Protein AF-S6U0G6-F1 (afdb_monomer_lite)

Radius of gyration: 17.61 Å; chains: 1; bounding box: 37×37×43 Å

InterPro domains:
  IPR006311 Twin-arginine translocation pathway, signal sequence [PS51318] (1-58)
  IPR057802 YqhI domain [PF23678] (1-35)

Secondary structure (DSSP, 8-state):
-PPP-GGGS-HHHHHHHHHHHTTSS-HHHHHHHHGGG--TT--HHHHHHHHS--GGGG--S-TT-TT--------

Sequence (75 aa):
MERLTAKDFAPELLELYDYYAHGKINRREFLDRAALFSLGGLTAGALLASLSPDYALATQIEFTDPDIIAEYVSY

pLDDT: mean 92.66, std 6.02, range [64.5, 98.56]

Foldseek 3Di:
DDQDDPVNDDPVLVVLVVCPVVVVDDPVVNQVVCQVVQPDNRHSVNSCVSPDDDVVVVDPDDPVHVVDDDDDDDD

Structure (mmCIF, N/CA/C/O backbone):
data_AF-S6U0G6-F1
#
_entry.id   AF-S6U0G6-F1
#
loop_
_atom_site.group_PDB
_atom_site.id
_atom_site.type_symbol
_atom_site.label_atom_id
_atom_site.label_alt_id
_atom_site.label_comp_id
_atom_site.label_asym_id
_atom_site.label_entity_id
_atom_site.label_seq_id
_atom_site.pdbx_PDB_ins_code
_atom_site.Cartn_x
_atom_site.Cartn_y
_atom_site.Cartn_z
_atom_site.occupancy
_atom_site.B_iso_or_equiv
_atom_site.auth_seq_id
_atom_site.auth_comp_id
_atom_site.auth_asym_id
_atom_site.auth_atom_id
_atom_site.pdbx_PDB_model_num
ATOM 1 N N . MET A 1 1 ? 0.635 -19.547 0.209 1.00 64.50 1 MET A N 1
ATOM 2 C CA . MET A 1 1 ? 1.821 -18.888 -0.377 1.00 64.50 1 MET A CA 1
ATOM 3 C C . MET A 1 1 ? 2.215 -17.782 0.580 1.00 64.50 1 MET A C 1
ATOM 5 O O . MET A 1 1 ? 1.319 -17.158 1.135 1.00 64.50 1 MET A O 1
ATOM 9 N N . GLU A 1 2 ? 3.503 -17.616 0.853 1.00 82.19 2 GLU A N 1
ATOM 10 C CA . GLU A 1 2 ? 3.989 -16.573 1.760 1.00 82.19 2 GLU A CA 1
ATOM 11 C C . GLU A 1 2 ? 3.770 -15.187 1.134 1.00 82.19 2 GLU A C 1
ATOM 13 O O . GLU A 1 2 ? 3.902 -15.029 -0.082 1.00 82.19 2 GLU A O 1
ATOM 18 N N . ARG A 1 3 ? 3.357 -14.202 1.941 1.00 84.62 3 ARG A N 1
ATOM 19 C CA . ARG A 1 3 ? 3.114 -12.834 1.465 1.00 84.62 3 ARG A CA 1
ATOM 20 C C . ARG A 1 3 ? 4.457 -12.122 1.297 1.00 84.62 3 ARG A C 1
ATOM 22 O O . ARG A 1 3 ? 5.271 -12.137 2.214 1.00 84.62 3 ARG A O 1
ATOM 29 N N . LEU A 1 4 ? 4.647 -11.466 0.153 1.00 89.81 4 LEU A N 1
ATOM 30 C CA . LEU A 1 4 ? 5.823 -10.633 -0.103 1.00 89.81 4 LEU A CA 1
ATOM 31 C C . LEU A 1 4 ? 5.898 -9.464 0.888 1.00 89.81 4 LEU A C 1
ATOM 33 O O . LEU A 1 4 ? 4.884 -8.897 1.302 1.00 89.81 4 LEU A O 1
ATOM 37 N N . THR A 1 5 ? 7.118 -9.084 1.231 1.00 91.19 5 THR A N 1
ATOM 38 C CA . THR A 1 5 ? 7.453 -7.955 2.095 1.00 91.19 5 THR A CA 1
ATOM 39 C C . THR A 1 5 ? 8.068 -6.823 1.279 1.00 91.19 5 THR A C 1
ATOM 41 O O . THR A 1 5 ? 8.467 -7.009 0.134 1.00 91.19 5 THR A O 1
ATOM 44 N N . ALA A 1 6 ? 8.224 -5.640 1.878 1.00 92.50 6 ALA A N 1
ATOM 45 C CA . ALA A 1 6 ? 8.898 -4.518 1.220 1.00 92.50 6 ALA A CA 1
ATOM 46 C C . ALA A 1 6 ? 10.326 -4.856 0.738 1.00 92.50 6 ALA A C 1
ATOM 48 O O . ALA A 1 6 ? 10.792 -4.272 -0.232 1.00 92.50 6 ALA A O 1
ATOM 49 N N . LYS A 1 7 ? 11.012 -5.817 1.378 1.00 94.38 7 LYS A N 1
ATOM 50 C CA . LYS A 1 7 ? 12.368 -6.244 0.990 1.00 94.38 7 LYS A CA 1
ATOM 51 C C . LYS A 1 7 ? 12.407 -7.001 -0.339 1.00 94.38 7 LYS A C 1
ATOM 53 O O . LYS A 1 7 ? 13.476 -7.116 -0.927 1.00 94.38 7 LYS A O 1
ATOM 58 N N . ASP A 1 8 ? 11.261 -7.497 -0.796 1.00 92.75 8 ASP A N 1
ATOM 59 C CA . ASP A 1 8 ? 11.136 -8.275 -2.028 1.00 92.75 8 ASP A CA 1
ATOM 60 C C . ASP A 1 8 ? 10.905 -7.389 -3.266 1.00 92.75 8 ASP A C 1
ATOM 62 O O . ASP A 1 8 ? 10.807 -7.895 -4.383 1.00 92.75 8 ASP A O 1
ATOM 66 N N . PHE A 1 9 ? 10.831 -6.064 -3.088 1.00 93.00 9 PHE A N 1
ATOM 67 C CA . PHE A 1 9 ? 10.600 -5.097 -4.160 1.00 93.00 9 PHE A CA 1
ATOM 68 C C . PHE A 1 9 ? 11.768 -4.118 -4.302 1.00 93.00 9 PHE A C 1
ATOM 70 O O . PHE A 1 9 ? 12.447 -3.776 -3.334 1.00 93.00 9 PHE A O 1
ATOM 77 N N . ALA A 1 10 ? 11.971 -3.625 -5.526 1.00 94.88 10 ALA A N 1
ATOM 78 C CA . ALA A 1 10 ? 12.912 -2.542 -5.783 1.00 94.88 10 ALA A CA 1
ATOM 79 C C . ALA A 1 10 ? 12.480 -1.263 -5.031 1.00 94.88 10 ALA A C 1
ATOM 81 O O . ALA A 1 10 ? 11.292 -0.919 -5.080 1.00 94.88 10 ALA A O 1
ATOM 82 N N . PRO A 1 11 ? 13.400 -0.533 -4.375 1.00 96.75 11 PRO A N 1
ATOM 83 C CA . PRO A 1 11 ? 13.073 0.702 -3.659 1.00 96.75 11 PRO A CA 1
ATOM 84 C C . PRO A 1 11 ? 12.334 1.740 -4.515 1.00 96.75 11 PRO A C 1
ATOM 86 O O . PRO A 1 11 ? 11.390 2.370 -4.050 1.00 96.75 11 PRO A O 1
ATOM 89 N N . GLU A 1 12 ? 12.703 1.871 -5.787 1.00 96.62 12 GLU A N 1
ATOM 90 C CA . GLU A 1 12 ? 12.093 2.811 -6.730 1.00 96.62 12 GLU A CA 1
ATOM 91 C C . GLU A 1 12 ? 10.630 2.451 -7.034 1.00 96.62 12 GLU A C 1
ATOM 93 O O . GLU A 1 12 ? 9.786 3.329 -7.207 1.00 96.62 12 GLU A O 1
ATOM 98 N N . LEU A 1 13 ? 10.296 1.155 -7.055 1.00 96.56 13 LEU A N 1
ATOM 99 C CA . LEU A 1 13 ? 8.913 0.705 -7.200 1.00 96.56 13 LEU A CA 1
ATOM 100 C C . LEU A 1 13 ? 8.083 1.045 -5.952 1.00 96.56 13 LEU A C 1
ATOM 102 O O . LEU A 1 13 ? 6.916 1.421 -6.076 1.00 96.56 13 LEU A O 1
ATOM 106 N N . LEU A 1 14 ? 8.683 0.948 -4.761 1.00 97.56 14 LEU A N 1
ATOM 107 C CA . LEU A 1 14 ? 8.034 1.355 -3.512 1.00 97.56 14 LEU A CA 1
ATOM 108 C C . LEU A 1 14 ? 7.773 2.866 -3.482 1.00 97.56 14 LEU A C 1
ATOM 110 O O . LEU A 1 14 ? 6.698 3.280 -3.060 1.00 97.56 14 LEU A O 1
ATOM 114 N N . GLU A 1 15 ? 8.700 3.683 -3.986 1.00 98.06 15 GLU A N 1
ATOM 115 C CA . GLU A 1 15 ? 8.506 5.135 -4.106 1.00 98.06 15 GLU A CA 1
ATOM 116 C C . GLU A 1 15 ? 7.374 5.488 -5.085 1.00 98.06 15 GLU A C 1
ATOM 118 O O . GLU A 1 15 ? 6.521 6.326 -4.785 1.00 98.06 15 GLU A O 1
ATOM 123 N N . LEU A 1 16 ? 7.299 4.807 -6.236 1.00 98.12 16 LEU A N 1
ATOM 124 C CA . LEU A 1 16 ? 6.174 4.974 -7.164 1.00 98.12 16 LEU A CA 1
ATOM 125 C C . LEU A 1 16 ? 4.837 4.634 -6.499 1.00 98.12 16 LEU A C 1
ATOM 127 O O . LEU A 1 16 ? 3.840 5.328 -6.720 1.00 98.12 16 LEU A O 1
ATOM 131 N N . TYR A 1 17 ? 4.810 3.576 -5.686 1.00 97.88 17 TYR A N 1
ATOM 132 C CA . TYR A 1 17 ? 3.615 3.192 -4.948 1.00 97.88 17 TYR A CA 1
ATOM 133 C C . TYR A 1 17 ? 3.256 4.207 -3.858 1.00 97.88 17 TYR A C 1
ATOM 135 O O . TYR A 1 17 ? 2.083 4.552 -3.743 1.00 97.88 17 TYR A O 1
ATOM 143 N N . ASP A 1 18 ? 4.235 4.747 -3.126 1.00 98.25 18 ASP A N 1
ATOM 144 C CA . ASP A 1 18 ? 4.026 5.836 -2.163 1.00 98.25 18 ASP A CA 1
ATOM 145 C C . ASP A 1 18 ? 3.357 7.045 -2.828 1.00 98.25 18 ASP A C 1
ATOM 147 O O . ASP A 1 18 ? 2.358 7.568 -2.330 1.00 98.25 18 ASP A O 1
ATOM 151 N N . TYR A 1 19 ? 3.844 7.453 -4.001 1.00 98.56 19 TYR A N 1
ATOM 152 C CA . TYR A 1 19 ? 3.260 8.570 -4.741 1.00 98.56 19 TYR A CA 1
ATOM 153 C C . TYR A 1 19 ? 1.830 8.286 -5.190 1.00 98.56 19 TYR A C 1
ATOM 155 O O . TYR A 1 19 ? 0.984 9.178 -5.126 1.00 98.56 19 TYR A O 1
ATOM 163 N N . TYR A 1 20 ? 1.544 7.061 -5.625 1.00 98.38 20 TYR A N 1
ATOM 164 C CA . TYR A 1 20 ? 0.19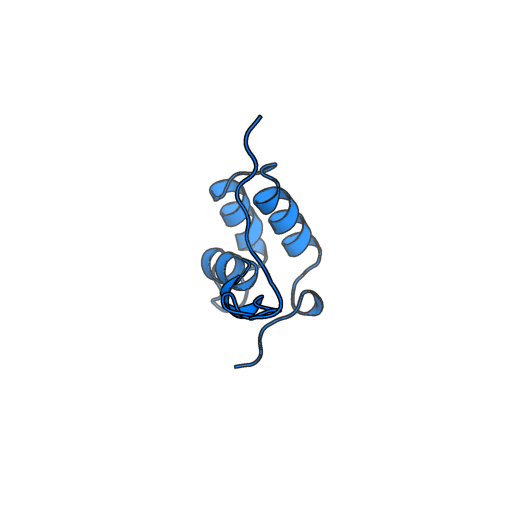2 6.659 -5.994 1.00 98.38 20 TYR A CA 1
ATOM 165 C C . TYR A 1 20 ? -0.747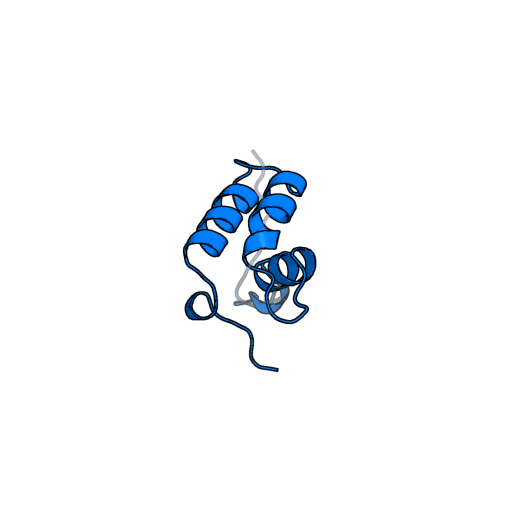 6.621 -4.778 1.00 98.38 20 TYR A C 1
ATOM 167 O O . TYR A 1 20 ? -1.828 7.208 -4.821 1.00 98.38 20 TYR A O 1
ATOM 175 N N . ALA A 1 21 ? -0.325 5.990 -3.679 1.00 97.75 21 ALA A N 1
ATOM 176 C CA . ALA A 1 21 ? -1.118 5.836 -2.460 1.00 97.75 21 ALA A CA 1
ATOM 177 C C . ALA A 1 21 ? -1.460 7.184 -1.806 1.00 97.75 21 ALA A C 1
ATOM 179 O O . ALA A 1 21 ? -2.542 7.340 -1.243 1.00 97.75 21 ALA A O 1
ATOM 180 N N . HIS A 1 22 ? -0.572 8.173 -1.936 1.00 98.06 22 HIS A N 1
ATOM 181 C CA . HIS A 1 22 ? -0.772 9.530 -1.425 1.00 98.06 22 HIS A CA 1
ATOM 182 C C . HIS A 1 22 ? -1.315 10.513 -2.477 1.00 98.06 22 HIS A C 1
ATOM 184 O O . HIS A 1 22 ? -1.314 11.722 -2.248 1.00 98.06 22 HIS A O 1
ATOM 190 N N . GLY A 1 23 ? -1.770 10.026 -3.638 1.00 97.88 23 GLY A N 1
ATOM 191 C CA . GLY A 1 23 ? -2.451 10.841 -4.650 1.00 97.88 23 GLY A CA 1
ATOM 192 C C . GLY A 1 23 ? -1.564 11.833 -5.414 1.00 97.88 23 GLY A C 1
ATOM 193 O O . GLY A 1 23 ? -2.089 12.734 -6.064 1.00 97.88 23 GLY A O 1
ATOM 194 N N . LYS A 1 24 ? -0.234 11.682 -5.365 1.00 98.56 24 LYS A N 1
ATOM 195 C CA . LYS A 1 24 ? 0.724 12.501 -6.134 1.00 98.56 24 LYS A CA 1
ATOM 196 C C . LYS A 1 24 ? 0.770 12.117 -7.616 1.00 98.56 24 LYS A C 1
ATOM 198 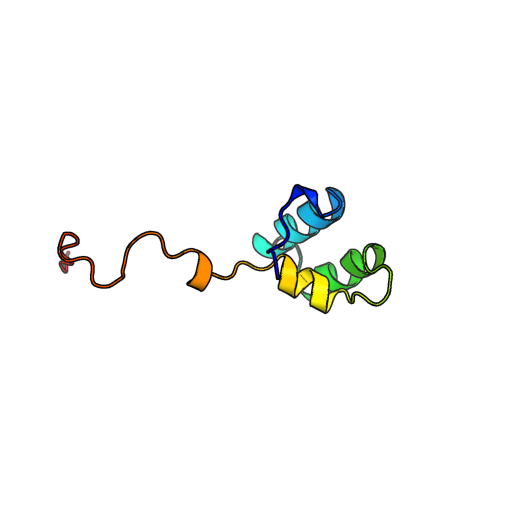O O . LYS A 1 24 ? 1.063 12.970 -8.448 1.00 98.56 24 LYS A O 1
ATOM 203 N N . ILE A 1 25 ? 0.501 10.848 -7.936 1.00 98.50 25 ILE A N 1
ATOM 204 C CA . ILE A 1 25 ? 0.312 10.345 -9.305 1.00 98.50 25 ILE A CA 1
ATOM 205 C C . ILE A 1 25 ? -0.979 9.531 -9.381 1.00 98.50 25 ILE A C 1
ATOM 207 O O . ILE A 1 25 ? -1.405 8.916 -8.403 1.00 98.50 25 ILE A O 1
ATOM 211 N N . ASN A 1 26 ? -1.609 9.498 -10.549 1.00 98.44 26 ASN A N 1
ATOM 212 C CA . ASN A 1 26 ? -2.809 8.701 -10.767 1.00 98.44 26 ASN A CA 1
ATOM 213 C C . ASN A 1 26 ? -2.474 7.231 -11.098 1.00 98.44 26 ASN A C 1
ATOM 215 O O . ASN A 1 26 ? -1.331 6.859 -11.371 1.00 98.44 26 ASN A O 1
ATOM 219 N N . ARG A 1 27 ? -3.503 6.373 -11.119 1.00 97.56 27 ARG A N 1
ATOM 220 C CA . ARG A 1 27 ? -3.355 4.932 -11.393 1.00 97.56 27 ARG A CA 1
ATOM 221 C C . ARG A 1 27 ? -2.654 4.635 -12.724 1.00 97.56 27 ARG A C 1
ATOM 223 O O . ARG A 1 27 ? -1.892 3.678 -12.799 1.00 97.56 27 ARG A O 1
ATOM 230 N N . ARG A 1 28 ? -2.930 5.406 -13.780 1.00 98.00 28 ARG A N 1
ATOM 231 C CA . ARG A 1 28 ? -2.330 5.193 -15.106 1.00 98.00 28 ARG A CA 1
ATOM 232 C C . ARG A 1 28 ? -0.839 5.501 -15.074 1.00 98.00 28 ARG A C 1
ATOM 234 O O . ARG A 1 28 ? -0.051 4.669 -15.496 1.00 98.00 28 ARG A O 1
ATOM 241 N N . GLU A 1 29 ? -0.466 6.631 -14.480 1.00 98.19 29 GLU A N 1
ATOM 242 C CA . GLU A 1 29 ? 0.937 7.020 -14.305 1.00 98.19 29 GLU A CA 1
ATOM 243 C C . GLU A 1 29 ? 1.722 5.994 -13.482 1.00 98.19 29 GLU A C 1
ATOM 245 O O . GLU A 1 29 ? 2.864 5.689 -13.822 1.00 98.19 29 GLU A O 1
ATOM 250 N N . PHE A 1 30 ? 1.112 5.425 -12.435 1.00 98.12 30 PHE A N 1
ATOM 251 C CA . PHE A 1 30 ? 1.714 4.318 -11.694 1.00 98.12 30 PHE A CA 1
ATOM 252 C C . PHE A 1 30 ? 1.953 3.104 -12.598 1.00 98.12 30 PHE A C 1
ATOM 254 O O . PHE A 1 30 ? 3.071 2.605 -12.653 1.00 98.12 30 PHE A O 1
ATOM 261 N N . LEU A 1 31 ? 0.925 2.637 -13.318 1.00 97.25 31 LEU A N 1
ATOM 262 C CA . LEU A 1 31 ? 1.023 1.436 -14.154 1.00 97.25 31 LEU A CA 1
ATOM 263 C C . LEU A 1 31 ? 2.055 1.593 -15.279 1.00 97.25 31 LEU A C 1
ATOM 265 O O . LEU A 1 31 ? 2.827 0.665 -15.519 1.00 97.25 31 LEU A O 1
ATOM 269 N N . ASP A 1 32 ? 2.103 2.764 -15.916 1.00 96.88 32 ASP A N 1
ATOM 270 C CA . ASP A 1 32 ? 3.049 3.060 -16.995 1.00 96.88 32 ASP A CA 1
ATOM 271 C C . ASP A 1 32 ? 4.501 3.034 -16.489 1.00 96.88 32 ASP A C 1
ATOM 273 O O . ASP A 1 32 ? 5.381 2.464 -17.133 1.00 96.88 32 ASP A O 1
ATOM 277 N N . ARG A 1 33 ? 4.763 3.604 -15.305 1.00 97.00 33 ARG A N 1
ATOM 278 C CA . ARG A 1 33 ? 6.109 3.634 -14.704 1.00 97.00 33 ARG A CA 1
ATOM 279 C C . ARG A 1 33 ? 6.502 2.291 -14.082 1.00 97.00 33 ARG A C 1
ATOM 281 O O . ARG A 1 33 ? 7.655 1.878 -14.190 1.00 97.00 33 ARG A O 1
ATOM 288 N N . ALA A 1 34 ? 5.550 1.583 -13.474 1.00 96.12 34 ALA A N 1
ATOM 289 C CA . ALA A 1 34 ? 5.767 0.277 -12.853 1.00 96.12 34 ALA A CA 1
ATOM 290 C C . ALA A 1 34 ? 6.063 -0.833 -13.878 1.00 96.12 34 ALA A C 1
ATOM 292 O O . ALA A 1 34 ? 6.655 -1.849 -13.516 1.00 96.12 34 ALA A O 1
ATOM 293 N N . ALA A 1 35 ? 5.709 -0.646 -15.156 1.00 93.38 35 ALA A N 1
ATOM 294 C CA . ALA A 1 35 ? 6.015 -1.593 -16.231 1.00 93.38 35 ALA A CA 1
ATOM 295 C C . ALA A 1 35 ? 7.523 -1.876 -16.385 1.00 93.38 35 ALA A C 1
ATOM 297 O O . ALA A 1 35 ? 7.907 -2.963 -16.804 1.00 93.38 35 ALA A O 1
ATOM 298 N N . LEU A 1 36 ? 8.398 -0.947 -15.984 1.00 92.75 36 LEU A N 1
ATOM 299 C CA . LEU A 1 36 ? 9.852 -1.164 -15.992 1.00 92.75 36 LEU A CA 1
ATOM 300 C C . LEU A 1 36 ? 10.312 -2.252 -15.005 1.00 92.75 36 LEU A C 1
ATOM 302 O O . LEU A 1 36 ? 11.376 -2.835 -15.188 1.00 92.75 36 LEU A O 1
ATOM 306 N N . PHE A 1 37 ? 9.507 -2.550 -13.983 1.00 92.19 37 PHE A N 1
ATOM 307 C CA . PHE A 1 37 ? 9.809 -3.531 -12.935 1.00 92.19 37 PHE A CA 1
ATOM 308 C C . PHE A 1 37 ? 9.121 -4.882 -13.176 1.00 92.19 37 PHE A C 1
ATOM 310 O O . PHE A 1 37 ? 9.199 -5.792 -12.351 1.00 92.19 37 PHE A O 1
ATOM 317 N N . SER A 1 38 ? 8.421 -5.029 -14.301 1.00 85.56 38 SER A N 1
ATOM 318 C CA . SER A 1 38 ? 7.589 -6.189 -14.594 1.00 85.56 38 SER A CA 1
ATOM 319 C C . SER A 1 38 ? 8.412 -7.282 -15.305 1.00 85.56 38 SER A C 1
ATOM 321 O O . SER A 1 38 ? 8.344 -7.453 -16.522 1.00 85.56 38 SER A O 1
ATOM 323 N N . LEU A 1 39 ? 9.259 -7.987 -14.542 1.00 80.88 39 LEU A N 1
ATOM 324 C CA . LEU A 1 39 ? 10.110 -9.084 -15.030 1.00 80.88 39 LEU A CA 1
ATOM 325 C C . LEU A 1 39 ? 9.353 -10.424 -15.065 1.00 80.88 39 LEU A C 1
ATOM 327 O O . LEU A 1 39 ? 8.470 -10.680 -14.248 1.00 80.88 39 LEU A O 1
ATOM 331 N N . GLY A 1 40 ? 9.725 -11.316 -15.990 1.00 74.06 40 GLY A N 1
ATOM 332 C CA . GLY A 1 40 ? 9.331 -12.733 -15.933 1.00 74.06 40 GLY A CA 1
ATOM 333 C C . GLY A 1 40 ? 7.826 -13.023 -16.041 1.00 74.06 40 GLY A C 1
ATOM 334 O O . GLY A 1 40 ? 7.366 -14.022 -15.498 1.00 74.06 40 GLY A O 1
ATOM 335 N N . GLY A 1 41 ? 7.051 -12.168 -16.716 1.00 75.19 41 GLY A N 1
ATOM 336 C CA . GLY A 1 41 ? 5.603 -12.354 -16.893 1.00 75.19 41 GLY A CA 1
ATOM 337 C C . GLY A 1 41 ? 4.737 -11.743 -15.786 1.00 75.19 41 GLY A C 1
ATOM 338 O O . GLY A 1 41 ? 3.510 -11.801 -15.875 1.00 75.19 41 GLY A O 1
ATOM 339 N N . LEU A 1 42 ? 5.344 -11.105 -14.780 1.00 83.62 42 LEU A N 1
ATOM 340 C CA . LEU A 1 42 ? 4.616 -10.197 -13.896 1.00 83.62 42 LEU A CA 1
ATOM 341 C C . LEU A 1 42 ? 4.150 -8.987 -14.707 1.00 83.62 42 LEU A C 1
ATOM 343 O O . LEU A 1 42 ? 4.885 -8.482 -15.548 1.00 83.62 42 LEU A O 1
ATOM 347 N N . THR A 1 43 ? 2.926 -8.525 -14.465 1.00 93.12 43 THR A N 1
ATOM 348 C CA . THR A 1 43 ? 2.382 -7.310 -15.089 1.00 93.12 43 THR A CA 1
ATOM 349 C C . THR A 1 43 ? 2.398 -6.159 -14.087 1.00 93.12 43 THR A C 1
ATOM 351 O O . THR A 1 43 ? 2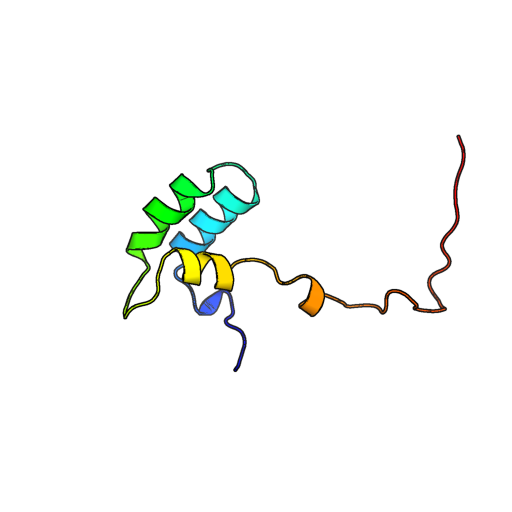.362 -6.387 -12.877 1.00 93.12 43 THR A O 1
ATOM 354 N N . ALA A 1 44 ? 2.362 -4.910 -14.559 1.00 93.19 44 ALA A N 1
ATOM 355 C CA . ALA A 1 44 ? 2.179 -3.751 -13.678 1.00 93.19 44 ALA A CA 1
ATOM 356 C C . ALA A 1 44 ? 0.900 -3.858 -12.818 1.00 93.19 44 ALA A C 1
ATOM 358 O O . ALA A 1 44 ? 0.872 -3.405 -11.676 1.00 93.19 44 ALA A O 1
ATOM 359 N N . GLY A 1 45 ? -0.149 -4.513 -13.333 1.00 94.50 45 GLY A N 1
ATOM 360 C CA . GLY A 1 45 ? -1.361 -4.812 -12.568 1.00 94.50 45 GLY A CA 1
ATOM 361 C C . GLY A 1 45 ? -1.128 -5.821 -11.439 1.00 94.50 45 GLY A C 1
ATOM 362 O O . GLY A 1 45 ? -1.654 -5.631 -10.345 1.00 94.50 45 GLY A O 1
ATOM 363 N N . ALA A 1 46 ? -0.312 -6.852 -11.676 1.00 93.12 46 ALA A N 1
ATOM 364 C CA . ALA A 1 46 ? 0.083 -7.805 -10.640 1.00 93.12 46 ALA A CA 1
ATOM 365 C C . ALA A 1 46 ? 0.943 -7.137 -9.553 1.00 93.12 46 ALA A C 1
ATOM 367 O O . ALA A 1 46 ? 0.708 -7.377 -8.372 1.00 93.12 46 ALA A O 1
ATOM 368 N N . LEU A 1 47 ? 1.864 -6.244 -9.940 1.00 93.94 47 LEU A N 1
ATOM 369 C CA . LEU A 1 47 ? 2.647 -5.435 -8.995 1.00 93.94 47 LEU A CA 1
ATOM 370 C C . LEU A 1 47 ? 1.749 -4.527 -8.150 1.00 93.94 47 LEU A C 1
ATOM 372 O O . LEU A 1 47 ? 1.896 -4.461 -6.932 1.00 93.94 47 LEU A O 1
ATOM 376 N N . LEU A 1 48 ? 0.773 -3.860 -8.775 1.00 95.19 48 LEU A N 1
ATOM 377 C CA . LEU A 1 48 ? -0.190 -3.047 -8.037 1.00 95.19 48 LEU A CA 1
ATOM 378 C C . LEU A 1 48 ? -0.977 -3.892 -7.030 1.00 95.19 48 LEU A C 1
ATOM 380 O O . LEU A 1 48 ? -1.156 -3.471 -5.890 1.00 95.19 48 LEU A O 1
ATOM 384 N N . ALA A 1 49 ? -1.431 -5.080 -7.433 1.00 93.25 49 ALA A N 1
ATOM 385 C CA . ALA A 1 49 ? -2.164 -5.981 -6.552 1.00 93.25 49 ALA A CA 1
ATOM 386 C C . ALA A 1 49 ? -1.306 -6.471 -5.374 1.00 93.25 49 ALA A C 1
ATOM 388 O O . ALA A 1 49 ? -1.808 -6.527 -4.257 1.00 93.25 49 ALA A O 1
ATOM 389 N N . SER A 1 50 ? -0.019 -6.776 -5.589 1.00 92.31 50 SER A N 1
ATOM 390 C CA . SER A 1 50 ? 0.870 -7.230 -4.510 1.00 92.31 50 SER A CA 1
ATOM 391 C C . SER A 1 50 ? 1.237 -6.125 -3.519 1.00 92.31 50 SER A C 1
ATOM 393 O O . SER A 1 50 ? 1.425 -6.407 -2.338 1.00 92.31 50 SER A O 1
ATOM 395 N N . LEU A 1 51 ? 1.356 -4.880 -3.993 1.00 93.81 51 LEU A N 1
ATOM 396 C CA . LEU A 1 51 ? 1.700 -3.716 -3.168 1.00 93.81 51 LEU A CA 1
ATOM 397 C C . LEU A 1 51 ? 0.487 -3.128 -2.435 1.00 93.81 51 LEU A C 1
ATOM 399 O O . LEU A 1 51 ? 0.648 -2.503 -1.387 1.00 93.81 51 LEU A O 1
ATOM 403 N N . SER A 1 52 ? -0.722 -3.327 -2.969 1.00 93.56 52 SER A N 1
ATOM 404 C CA . SER A 1 52 ? -1.946 -2.793 -2.369 1.00 93.56 52 SER A CA 1
ATOM 405 C C . SER A 1 52 ? -2.210 -3.414 -0.990 1.00 93.56 52 SER A C 1
ATOM 407 O O . SER A 1 52 ? -1.996 -4.619 -0.794 1.00 93.56 52 SER A O 1
ATOM 409 N N . PRO A 1 53 ? -2.683 -2.620 -0.009 1.00 91.50 53 PRO A N 1
ATOM 410 C CA . PRO A 1 53 ? -3.043 -3.147 1.291 1.00 91.50 53 PRO A CA 1
ATOM 411 C C . PRO A 1 53 ? -4.224 -4.102 1.147 1.00 91.50 53 PRO A C 1
ATOM 413 O O . PRO A 1 53 ? -5.210 -3.807 0.473 1.00 91.50 53 PRO A O 1
ATOM 416 N N . ASP A 1 54 ? -4.122 -5.234 1.829 1.00 90.81 54 ASP A N 1
ATOM 417 C CA . ASP A 1 54 ? -5.266 -6.088 2.100 1.00 90.81 54 ASP A CA 1
ATOM 418 C C . ASP A 1 54 ? -5.677 -5.840 3.550 1.00 90.81 54 ASP A C 1
ATOM 420 O O . ASP A 1 54 ? -5.061 -6.360 4.481 1.00 90.81 54 ASP A O 1
ATOM 424 N N . TYR A 1 55 ? -6.671 -4.973 3.743 1.00 89.38 55 TYR A N 1
ATOM 425 C CA . TYR A 1 55 ? -7.116 -4.584 5.080 1.00 89.38 55 TYR A CA 1
ATOM 426 C C . TYR A 1 55 ? -7.758 -5.740 5.850 1.00 89.38 55 TYR A C 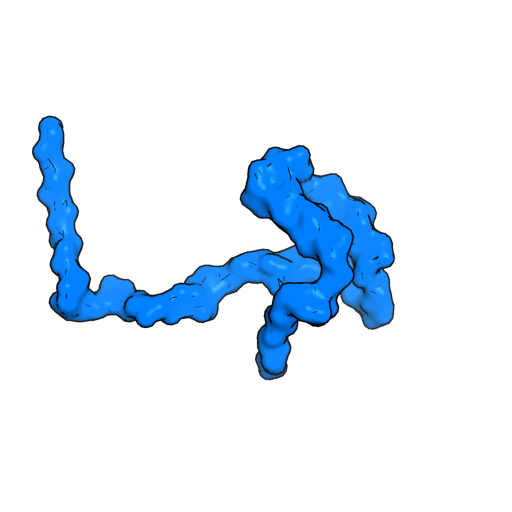1
ATOM 428 O O . TYR A 1 55 ? -7.745 -5.708 7.076 1.00 89.38 55 TYR A O 1
ATOM 436 N N . ALA A 1 56 ? -8.247 -6.783 5.169 1.00 88.56 56 ALA A N 1
ATOM 437 C CA . ALA A 1 56 ? -8.761 -7.970 5.846 1.00 88.56 56 ALA A CA 1
ATOM 438 C C . ALA A 1 56 ? -7.642 -8.732 6.575 1.00 88.56 56 ALA A C 1
ATOM 440 O O . ALA A 1 56 ? -7.874 -9.308 7.633 1.00 88.56 56 ALA A O 1
ATOM 441 N N . LEU A 1 57 ? -6.411 -8.689 6.050 1.00 88.25 57 LEU A N 1
ATOM 442 C CA . LEU A 1 57 ? -5.229 -9.249 6.718 1.00 88.25 57 LEU A CA 1
ATOM 443 C C . LEU A 1 57 ? -4.670 -8.339 7.821 1.00 88.25 57 LEU A C 1
ATOM 445 O O . LEU A 1 57 ? -3.767 -8.751 8.545 1.00 88.25 57 LEU A O 1
ATOM 449 N N . ALA A 1 58 ? -5.161 -7.102 7.932 1.00 89.56 58 ALA A N 1
ATOM 450 C CA . ALA A 1 58 ? -4.678 -6.112 8.890 1.00 89.56 58 ALA A CA 1
ATOM 451 C C . ALA A 1 58 ? -5.510 -6.056 10.184 1.00 89.56 58 ALA A C 1
ATOM 453 O O . ALA A 1 58 ? -5.220 -5.222 11.042 1.00 89.56 58 ALA A O 1
ATOM 454 N N . THR A 1 59 ? -6.526 -6.912 10.339 1.00 91.12 59 THR A N 1
ATOM 455 C CA . THR A 1 59 ? -7.320 -7.009 11.570 1.00 91.12 59 THR A CA 1
ATOM 456 C C . THR A 1 59 ? -6.416 -7.349 12.754 1.00 91.12 59 THR A C 1
ATOM 458 O O . THR A 1 59 ? -5.836 -8.429 12.813 1.00 91.12 59 THR A O 1
ATOM 461 N N . GLN A 1 60 ? -6.287 -6.412 13.695 1.00 92.38 60 GLN A N 1
ATOM 462 C CA . GLN A 1 60 ? -5.552 -6.623 14.949 1.00 92.38 60 GLN A CA 1
ATOM 463 C C . GLN A 1 60 ? -6.482 -6.962 16.113 1.00 92.38 60 GLN A C 1
ATOM 465 O O . GLN A 1 60 ? -6.076 -7.656 17.039 1.00 92.38 60 GLN A O 1
ATOM 470 N N . ILE A 1 61 ? -7.713 -6.453 16.061 1.00 92.00 61 ILE A N 1
ATOM 471 C CA . ILE A 1 61 ? -8.740 -6.622 17.083 1.00 92.00 61 ILE A CA 1
ATOM 472 C C . ILE A 1 61 ? -10.026 -7.016 16.365 1.00 92.00 61 ILE A C 1
ATOM 474 O O . ILE A 1 61 ? -10.341 -6.456 15.310 1.00 92.00 61 ILE A O 1
ATOM 478 N N . GLU A 1 62 ? -10.749 -7.985 16.918 1.00 91.38 62 GLU A N 1
ATOM 479 C CA . GLU A 1 62 ? -12.044 -8.390 16.380 1.00 91.38 62 GLU A CA 1
ATOM 480 C C . GLU A 1 62 ? -13.023 -7.216 16.404 1.00 91.38 62 GLU A C 1
ATOM 482 O O . GLU A 1 62 ? -13.096 -6.463 17.373 1.00 91.38 62 GLU A O 1
ATOM 487 N N . PHE A 1 63 ? -13.831 -7.070 15.351 1.00 88.44 63 PHE A N 1
ATOM 488 C CA . PHE A 1 63 ? -14.802 -5.969 15.303 1.00 88.44 63 PHE A CA 1
ATOM 489 C C . PHE A 1 63 ? -15.873 -6.082 16.408 1.00 88.44 63 PHE A C 1
ATOM 491 O O . PHE A 1 63 ? -16.553 -5.105 16.711 1.00 88.44 63 PHE A O 1
ATOM 498 N N . THR A 1 64 ? -16.021 -7.276 16.991 1.00 91.94 64 THR A N 1
ATOM 499 C CA . THR A 1 64 ? -16.925 -7.597 18.104 1.00 91.94 64 THR A CA 1
ATOM 500 C C . THR A 1 64 ? -16.198 -7.764 19.437 1.00 91.94 64 THR A C 1
ATOM 502 O O . THR A 1 64 ? -16.710 -8.471 20.305 1.00 91.94 64 THR A O 1
ATOM 505 N N . ASP A 1 65 ? -14.993 -7.216 19.595 1.00 95.81 65 ASP A N 1
ATOM 506 C CA . ASP A 1 65 ? -14.275 -7.289 20.868 1.00 95.81 65 ASP A CA 1
ATOM 507 C C . ASP A 1 65 ? -15.150 -6.711 22.005 1.00 95.81 65 ASP A C 1
ATOM 509 O O . ASP A 1 65 ? -15.552 -5.545 21.927 1.00 95.81 65 ASP A O 1
ATOM 513 N N . PRO A 1 66 ? -15.497 -7.510 23.037 1.00 95.31 66 PRO A N 1
ATOM 514 C CA . PRO A 1 66 ? -16.396 -7.079 24.105 1.00 95.31 66 PRO A CA 1
ATOM 515 C C . PRO A 1 66 ? -15.801 -5.979 24.996 1.00 95.31 66 PRO A C 1
ATOM 517 O O . PRO A 1 66 ? -16.564 -5.314 25.698 1.00 95.31 66 PRO A O 1
ATOM 520 N N . ASP A 1 67 ? -14.480 -5.771 24.967 1.00 96.44 67 ASP A N 1
ATOM 521 C CA . ASP A 1 67 ? -13.807 -4.707 25.714 1.00 96.44 67 ASP A CA 1
ATOM 522 C C . ASP A 1 67 ? -13.918 -3.341 24.999 1.00 96.44 67 ASP A C 1
ATOM 524 O O . ASP A 1 67 ? -13.656 -2.297 25.605 1.00 96.44 67 ASP A O 1
ATOM 528 N N . ILE A 1 68 ? -14.345 -3.311 23.726 1.00 94.19 68 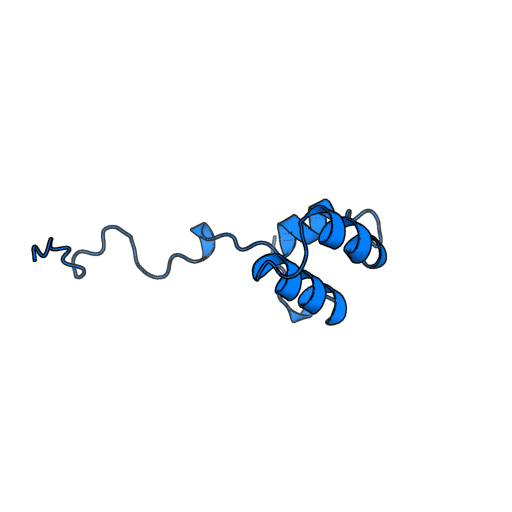ILE A N 1
ATOM 529 C CA . ILE A 1 68 ? -14.586 -2.079 22.960 1.00 94.19 68 ILE A CA 1
ATOM 530 C C . ILE A 1 68 ? -16.062 -1.670 23.065 1.00 94.19 68 ILE A C 1
ATOM 532 O O . ILE A 1 68 ? -16.942 -2.246 22.426 1.00 94.19 68 ILE A O 1
ATOM 536 N N . ILE A 1 69 ? -16.335 -0.604 23.821 1.00 93.56 69 ILE A N 1
ATOM 537 C CA . ILE A 1 69 ? -17.685 -0.042 23.990 1.00 93.56 69 ILE A CA 1
ATOM 538 C C . ILE A 1 69 ? -17.861 1.162 23.056 1.00 93.56 69 ILE A C 1
ATOM 540 O O . ILE A 1 69 ? -17.218 2.196 23.229 1.00 93.56 69 ILE A O 1
ATOM 544 N N . ALA A 1 70 ? -18.732 1.027 22.054 1.00 91.62 70 ALA A N 1
ATOM 545 C CA . ALA A 1 70 ? -19.062 2.108 21.127 1.00 91.62 70 ALA A CA 1
ATOM 546 C C . ALA A 1 70 ? -20.203 2.984 21.672 1.00 91.62 70 ALA A C 1
ATOM 548 O O . ALA A 1 70 ? -21.255 2.475 22.058 1.00 91.62 70 ALA A O 1
ATOM 549 N N . GLU A 1 71 ? -20.025 4.306 21.637 1.00 93.69 71 GLU A N 1
ATOM 550 C CA . GLU A 1 71 ? -21.015 5.284 22.101 1.00 93.69 71 GLU A CA 1
ATOM 551 C C . GLU A 1 71 ? -21.194 6.417 21.076 1.00 93.69 71 GLU A C 1
ATOM 553 O O . GLU A 1 71 ? -20.250 6.814 20.391 1.00 93.69 71 GLU A O 1
ATOM 558 N N . TYR A 1 72 ? -22.411 6.959 20.972 1.00 93.50 72 TYR A N 1
ATOM 559 C CA . TYR A 1 72 ? -22.696 8.150 20.165 1.00 93.50 72 TYR A CA 1
ATOM 560 C C . TYR A 1 72 ? -22.588 9.410 21.029 1.00 93.50 72 TYR A C 1
ATOM 562 O O . TYR A 1 72 ? -23.226 9.496 22.076 1.00 93.50 72 TYR A O 1
ATOM 570 N N . VAL A 1 73 ? -21.846 10.414 20.556 1.00 93.19 73 VAL A N 1
ATOM 571 C CA . VAL A 1 73 ? -21.751 11.739 21.191 1.00 93.19 73 VAL A CA 1
ATOM 572 C C . VAL A 1 73 ? -22.456 12.773 20.313 1.00 93.19 73 VAL A C 1
ATOM 574 O O . VAL A 1 73 ? -22.210 12.840 19.109 1.00 93.19 73 VAL A O 1
ATOM 577 N N . SER A 1 74 ? -23.333 13.580 20.911 1.00 92.50 74 SER A N 1
ATOM 578 C CA . SER A 1 74 ? -24.045 14.684 20.252 1.00 92.50 74 SER A CA 1
ATOM 579 C C . SER A 1 74 ? -23.508 16.041 20.715 1.00 92.50 74 SER A C 1
ATOM 581 O O . SER A 1 74 ? -23.232 16.200 21.905 1.00 92.50 74 SER A O 1
ATOM 583 N N . TYR A 1 75 ? -23.416 17.009 19.797 1.00 85.56 75 TYR A N 1
ATOM 584 C CA . TYR A 1 75 ? -22.954 18.385 20.033 1.00 85.56 75 TYR A CA 1
ATOM 585 C C . TYR A 1 75 ? -24.058 19.401 19.746 1.00 85.56 75 TYR A C 1
ATOM 587 O O . TYR A 1 75 ? -24.874 19.124 18.835 1.00 85.56 75 TYR A O 1
#

Organism: NCBI:txid1194404